Protein AF-A0A242NXP3-F1 (afdb_monomer_lite)

Radius of gyration: 11.51 Å; chains: 1; bounding box: 28×19×31 Å

InterPro domains:
  IPR008727 PAAR motif [PF05488] (1-42)

Structure (mmCIF, N/CA/C/O backbone):
data_AF-A0A242NXP3-F1
#
_entry.id   AF-A0A242NXP3-F1
#
loop_
_atom_site.group_PDB
_atom_site.id
_atom_site.type_symbol
_atom_site.label_atom_id
_atom_site.label_alt_id
_atom_site.label_comp_id
_atom_site.label_asym_id
_atom_site.label_entity_id
_atom_site.label_seq_id
_atom_site.pdbx_PDB_ins_code
_atom_site.Cartn_x
_atom_site.Cartn_y
_atom_site.Cartn_z
_atom_site.occupancy
_atom_site.B_iso_or_equiv
_atom_site.auth_seq_id
_atom_site.auth_comp_id
_atom_site.auth_asym_id
_atom_site.auth_atom_id
_atom_site.pdbx_PDB_model_num
ATOM 1 N N . MET A 1 1 ? 0.458 -7.060 2.058 1.00 91.12 1 MET A N 1
ATOM 2 C CA . MET A 1 1 ? -0.634 -6.552 2.923 1.00 91.12 1 MET A CA 1
ATOM 3 C C . MET A 1 1 ? -0.106 -5.367 3.711 1.00 91.12 1 MET A C 1
ATOM 5 O O . MET A 1 1 ? 1.107 -5.272 3.842 1.00 91.12 1 MET A O 1
ATOM 9 N N . VAL A 1 2 ? -0.973 -4.487 4.214 1.00 95.44 2 VAL A N 1
ATOM 10 C CA . VAL A 1 2 ? -0.576 -3.245 4.901 1.00 95.44 2 VAL A CA 1
ATOM 11 C C . VAL A 1 2 ? -1.459 -2.992 6.117 1.00 95.44 2 VAL A C 1
ATOM 13 O O . VAL A 1 2 ? -2.660 -3.264 6.079 1.00 95.44 2 VAL A O 1
ATOM 16 N N . LEU A 1 3 ? -0.857 -2.483 7.193 1.00 97.00 3 LEU A N 1
ATOM 17 C CA . LEU A 1 3 ? -1.560 -2.070 8.405 1.00 97.00 3 LEU A CA 1
ATOM 18 C C . LEU A 1 3 ? -2.313 -0.758 8.153 1.00 97.00 3 LEU A C 1
ATOM 20 O O . LEU A 1 3 ? -1.711 0.251 7.798 1.00 97.00 3 LEU A O 1
ATOM 24 N N . CYS A 1 4 ? -3.623 -0.756 8.386 1.00 97.50 4 CYS A N 1
ATOM 25 C CA . CYS A 1 4 ? -4.426 0.459 8.395 1.00 97.50 4 CYS A CA 1
ATOM 26 C C . CYS A 1 4 ? -4.597 0.953 9.844 1.00 97.50 4 CYS A C 1
ATOM 28 O O . CYS A 1 4 ? -5.242 0.259 10.637 1.00 97.50 4 CYS A O 1
ATOM 30 N N . PRO A 1 5 ? -4.084 2.143 10.211 1.00 95.56 5 PRO A N 1
ATOM 31 C CA . PRO A 1 5 ? -4.178 2.652 11.581 1.00 95.56 5 PRO A CA 1
ATOM 32 C C . PRO A 1 5 ? -5.616 3.006 11.993 1.00 95.56 5 PRO A C 1
ATOM 34 O O . PRO A 1 5 ? -5.952 2.915 13.171 1.00 95.56 5 PRO A O 1
ATOM 37 N N . LEU A 1 6 ? -6.481 3.354 11.032 1.00 96.44 6 LEU A N 1
ATOM 38 C CA . LEU A 1 6 ? -7.892 3.658 11.286 1.00 96.44 6 LEU A CA 1
ATOM 39 C C . LEU A 1 6 ? -8.698 2.389 11.603 1.00 96.44 6 LEU A C 1
ATOM 41 O O . LEU A 1 6 ? -9.429 2.346 12.588 1.00 96.44 6 LEU A O 1
ATOM 45 N N . CYS A 1 7 ? -8.533 1.340 10.791 1.00 97.69 7 CYS A N 1
ATOM 46 C CA . CYS A 1 7 ? -9.227 0.062 10.972 1.00 97.69 7 CYS A CA 1
ATOM 47 C C . CYS A 1 7 ? -8.582 -0.836 12.038 1.00 97.69 7 CYS A C 1
ATOM 49 O O . CYS A 1 7 ? -9.197 -1.813 12.452 1.00 97.69 7 CYS A O 1
ATOM 51 N N . LYS A 1 8 ? -7.343 -0.532 12.455 1.00 97.56 8 LYS A N 1
ATOM 52 C CA . LYS A 1 8 ? -6.533 -1.328 13.394 1.00 97.56 8 LYS A CA 1
ATOM 53 C C . LYS A 1 8 ? -6.328 -2.778 12.932 1.00 97.56 8 LYS A C 1
ATOM 55 O O . LYS A 1 8 ? -6.382 -3.707 13.732 1.00 97.56 8 LYS A O 1
ATOM 60 N N . GLY A 1 9 ? -6.092 -2.971 11.634 1.00 97.62 9 GLY A N 1
ATOM 61 C CA . GLY A 1 9 ? -5.936 -4.295 11.029 1.00 97.62 9 GLY A CA 1
ATOM 62 C C . GLY A 1 9 ? -5.092 -4.279 9.761 1.00 97.62 9 GLY A C 1
ATOM 63 O O . GLY A 1 9 ? -4.785 -3.217 9.216 1.00 97.62 9 GLY A O 1
ATOM 64 N N . THR A 1 10 ? -4.726 -5.469 9.293 1.00 98.12 10 THR A N 1
ATOM 65 C CA . THR A 1 10 ? -3.896 -5.669 8.102 1.00 98.12 10 THR A CA 1
ATOM 66 C C . THR A 1 10 ? -4.765 -6.079 6.920 1.00 98.12 10 THR A C 1
ATOM 68 O O . THR A 1 10 ? -5.501 -7.058 7.004 1.00 98.12 10 THR A O 1
ATOM 71 N N . PHE A 1 11 ? -4.662 -5.349 5.810 1.00 98.12 11 PHE A N 1
ATOM 72 C CA . PHE A 1 11 ? -5.509 -5.546 4.634 1.00 98.12 11 PHE A CA 1
ATOM 73 C C . PHE A 1 11 ? -4.665 -5.764 3.370 1.00 98.12 11 PHE A C 1
ATOM 75 O O . PHE A 1 11 ? -3.563 -5.210 3.251 1.00 98.12 11 PHE A O 1
ATOM 82 N N . PRO A 1 12 ? -5.130 -6.581 2.409 1.00 97.38 12 PRO A N 1
ATOM 83 C CA . PRO A 1 12 ? -4.486 -6.677 1.106 1.00 97.38 12 PRO A CA 1
ATOM 84 C C . PRO A 1 12 ? -4.666 -5.379 0.306 1.00 97.38 12 PRO A C 1
ATOM 86 O O . PRO A 1 12 ? -5.643 -4.648 0.483 1.00 97.38 12 PRO A O 1
ATOM 89 N N . ILE A 1 13 ? -3.702 -5.109 -0.573 1.00 97.31 13 ILE A N 1
ATOM 90 C CA . ILE A 1 13 ? -3.804 -4.081 -1.614 1.00 97.31 13 ILE A CA 1
ATOM 91 C C . ILE A 1 13 ? -4.535 -4.734 -2.790 1.00 97.31 13 ILE A C 1
ATOM 93 O O . ILE A 1 13 ? -4.226 -5.881 -3.116 1.00 97.31 13 ILE A O 1
ATOM 97 N N . VAL A 1 14 ? -5.531 -4.056 -3.359 1.00 97.19 14 VAL A N 1
ATOM 98 C CA . VAL A 1 14 ? -6.443 -4.631 -4.371 1.00 97.19 14 VAL A CA 1
ATOM 99 C C . VAL A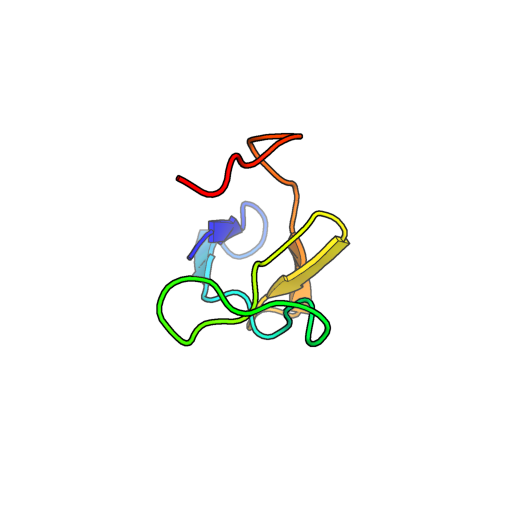 1 14 ? -6.261 -4.031 -5.766 1.00 97.19 14 VAL A C 1
ATOM 101 O O . VAL A 1 14 ? -6.934 -4.447 -6.701 1.00 97.19 14 VAL A O 1
ATOM 104 N N . GLU A 1 15 ? -5.344 -3.078 -5.909 1.00 96.31 15 GLU A N 1
ATOM 105 C CA . GLU A 1 15 ? -4.949 -2.466 -7.179 1.00 96.31 15 GLU A CA 1
ATOM 106 C C . GLU A 1 15 ? -3.463 -2.760 -7.463 1.00 96.31 15 GLU A C 1
ATOM 108 O O . GLU A 1 15 ? -2.700 -3.091 -6.550 1.00 96.31 15 GLU A O 1
ATOM 113 N N . GLY A 1 16 ? -3.052 -2.645 -8.727 1.00 94.31 16 GLY A N 1
ATOM 114 C CA . GLY A 1 16 ? -1.676 -2.867 -9.174 1.00 94.31 16 GLY A CA 1
ATOM 115 C C . GLY A 1 16 ? -1.416 -2.238 -10.544 1.00 94.31 16 GLY A C 1
ATOM 116 O O . GLY A 1 16 ? -2.352 -1.923 -11.276 1.00 94.31 16 GLY A O 1
ATOM 117 N N . VAL A 1 17 ? -0.145 -2.010 -10.878 1.00 94.75 17 VAL A N 1
ATOM 118 C CA . VAL A 1 17 ? 0.269 -1.448 -12.171 1.00 94.75 17 VAL A CA 1
ATOM 119 C C . VAL A 1 17 ? 0.276 -2.555 -13.225 1.00 94.75 17 VAL A C 1
ATOM 121 O O . VAL A 1 17 ? 1.134 -3.429 -13.194 1.00 94.75 17 VAL A O 1
ATOM 124 N N . GLU A 1 18 ? -0.654 -2.508 -14.178 1.00 94.19 18 GLU A N 1
ATOM 125 C CA . GLU A 1 18 ? -0.813 -3.564 -15.193 1.00 94.19 18 GLU A CA 1
ATOM 126 C C . GLU A 1 18 ? 0.248 -3.544 -16.305 1.00 94.19 18 GLU A C 1
ATOM 128 O O . GLU A 1 18 ? 0.416 -4.532 -17.016 1.00 94.19 18 GLU A O 1
ATOM 133 N N . SER A 1 19 ? 0.998 -2.446 -16.457 1.00 93.12 19 SER A N 1
ATOM 134 C CA . SER A 1 19 ? 2.023 -2.319 -17.504 1.00 93.12 19 SER A CA 1
ATOM 135 C C . SER A 1 19 ? 3.262 -3.188 -17.272 1.00 93.12 19 SER A C 1
ATOM 137 O O . SER A 1 19 ? 4.076 -3.341 -18.180 1.00 93.12 19 SER A O 1
ATOM 139 N N . THR A 1 20 ? 3.426 -3.754 -16.074 1.00 89.31 20 THR A N 1
ATOM 140 C CA . THR A 1 20 ? 4.530 -4.654 -15.744 1.00 89.31 20 THR A CA 1
ATOM 141 C C . THR A 1 20 ? 4.087 -5.705 -14.737 1.00 89.31 20 THR A C 1
ATOM 143 O O . THR A 1 20 ? 3.259 -5.442 -13.869 1.00 89.31 20 THR A O 1
ATOM 146 N N . SER A 1 21 ? 4.660 -6.901 -14.822 1.00 91.44 21 SER A N 1
ATOM 147 C CA . SER A 1 21 ? 4.427 -7.962 -13.847 1.00 91.44 21 SER A CA 1
ATOM 148 C C . SER A 1 21 ? 5.744 -8.417 -13.242 1.00 91.44 21 SER A C 1
ATOM 150 O O . SER A 1 21 ? 6.691 -8.714 -13.965 1.00 91.44 21 SER A O 1
ATOM 152 N N . VAL A 1 22 ? 5.769 -8.551 -11.923 1.00 89.69 22 VAL A N 1
ATOM 153 C CA . VAL A 1 22 ? 6.907 -9.046 -11.154 1.00 89.69 22 VAL A CA 1
ATOM 154 C C . VAL A 1 22 ? 6.489 -10.362 -10.525 1.00 89.69 22 VAL A C 1
ATOM 156 O O . VAL A 1 22 ? 5.537 -10.407 -9.747 1.00 89.69 22 VAL A O 1
ATOM 159 N N . HIS A 1 23 ? 7.142 -11.457 -10.917 1.00 88.50 23 HIS A N 1
ATOM 160 C CA . HIS A 1 23 ? 6.752 -12.816 -10.515 1.00 88.50 23 HIS A CA 1
ATOM 161 C C . HIS A 1 23 ? 5.250 -13.107 -10.726 1.00 88.50 23 HIS A C 1
ATOM 163 O O . HIS A 1 23 ? 4.587 -13.695 -9.871 1.00 88.50 23 HIS A O 1
ATOM 169 N N . GLY A 1 24 ? 4.690 -12.644 -11.851 1.00 90.25 24 GLY A N 1
ATOM 170 C CA . GLY A 1 24 ? 3.274 -12.835 -12.187 1.00 90.25 24 GLY A CA 1
ATOM 171 C C . GLY A 1 24 ? 2.293 -11.991 -11.365 1.00 90.25 24 GLY A C 1
ATOM 172 O O . GLY A 1 24 ? 1.099 -12.281 -11.369 1.00 90.25 24 GLY A O 1
ATOM 173 N N . LYS A 1 25 ? 2.767 -10.961 -10.651 1.00 90.50 25 LYS A N 1
ATOM 174 C CA . LYS A 1 25 ? 1.928 -10.018 -9.900 1.00 90.50 25 LYS A CA 1
ATOM 175 C C . LYS A 1 25 ? 2.160 -8.592 -10.367 1.00 90.50 25 LYS A C 1
ATOM 177 O O . LYS A 1 25 ? 3.293 -8.198 -10.630 1.00 90.50 25 LYS A O 1
ATOM 182 N N . TYR A 1 26 ? 1.093 -7.808 -10.416 1.00 94.25 26 TYR A N 1
ATOM 183 C CA . TYR A 1 26 ? 1.187 -6.381 -10.690 1.00 94.25 26 TYR A CA 1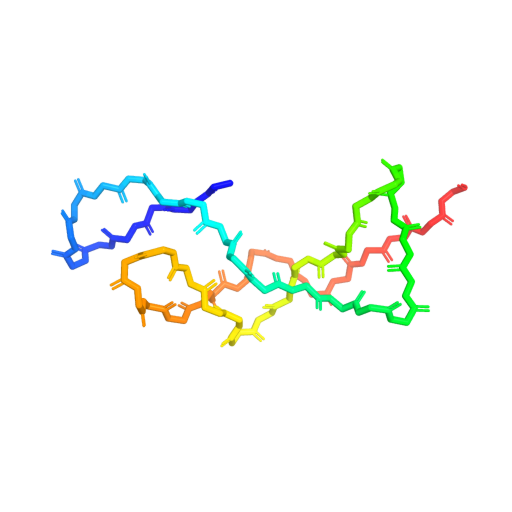
ATOM 184 C C . TYR A 1 26 ? 1.738 -5.646 -9.460 1.00 94.25 26 TYR A C 1
ATOM 186 O O . TYR A 1 26 ? 1.205 -5.836 -8.360 1.00 94.25 26 TYR A O 1
ATOM 194 N N . PRO A 1 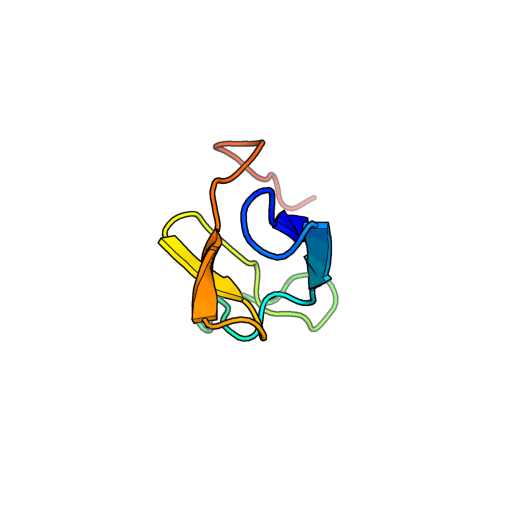27 ? 2.804 -4.837 -9.600 1.00 93.12 27 PRO A N 1
ATOM 195 C CA . PRO A 1 27 ? 3.345 -4.062 -8.492 1.00 93.12 27 PRO A CA 1
ATOM 196 C C . PRO A 1 27 ? 2.313 -3.099 -7.915 1.00 93.12 27 PRO A C 1
ATOM 198 O O . PRO A 1 27 ? 1.599 -2.421 -8.653 1.00 93.12 27 PRO A O 1
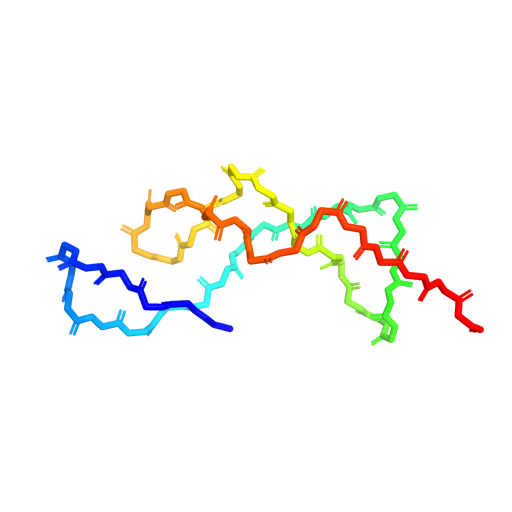ATOM 201 N N . ALA A 1 28 ? 2.276 -3.008 -6.589 1.00 94.62 28 ALA A N 1
ATOM 202 C CA . ALA A 1 28 ? 1.506 -1.992 -5.890 1.00 94.62 28 ALA A CA 1
ATOM 203 C C . ALA A 1 28 ? 2.358 -0.734 -5.667 1.00 94.62 28 ALA A C 1
ATOM 205 O O . ALA A 1 28 ? 3.517 -0.840 -5.265 1.00 94.62 28 ALA A O 1
ATOM 206 N N . VAL A 1 29 ? 1.772 0.444 -5.879 1.00 95.12 29 VAL A N 1
ATOM 207 C CA . VAL A 1 29 ? 2.425 1.752 -5.713 1.00 95.12 29 VAL A CA 1
ATOM 208 C C . VAL A 1 29 ? 1.581 2.690 -4.852 1.00 95.12 29 VAL A C 1
ATOM 210 O O . VAL A 1 29 ? 0.418 2.414 -4.553 1.00 95.12 29 VAL A O 1
ATOM 213 N N . GLU A 1 30 ? 2.177 3.802 -4.428 1.00 96.50 30 GLU A N 1
ATOM 214 C CA . GLU A 1 30 ? 1.514 4.809 -3.602 1.00 96.50 30 GLU A CA 1
ATOM 215 C C . GLU A 1 30 ? 0.157 5.256 -4.172 1.00 96.50 30 GLU A C 1
ATOM 217 O O . GLU A 1 30 ? -0.028 5.403 -5.379 1.00 96.50 30 GLU A O 1
ATOM 222 N N . GLY A 1 31 ? -0.813 5.464 -3.281 1.00 96.75 31 GLY A N 1
ATOM 223 C CA . GLY A 1 31 ? -2.156 5.919 -3.629 1.00 96.75 31 GLY A CA 1
ATOM 224 C C . GLY A 1 31 ? -3.140 4.809 -4.001 1.00 96.75 31 GLY A C 1
ATOM 225 O O . GLY A 1 31 ? -4.345 5.074 -3.999 1.00 96.75 31 GLY A O 1
ATOM 226 N N . MET A 1 32 ? -2.667 3.584 -4.248 1.00 97.25 32 MET A N 1
ATOM 227 C CA . MET A 1 32 ? -3.514 2.433 -4.583 1.00 97.25 32 MET A CA 1
ATOM 228 C C . MET A 1 32 ? -4.421 1.998 -3.434 1.00 97.25 32 MET A C 1
ATOM 230 O O . MET A 1 32 ? -4.067 2.109 -2.262 1.00 97.25 32 MET A O 1
ATOM 234 N N . LYS A 1 33 ? -5.598 1.465 -3.753 1.00 97.94 33 LYS A N 1
ATOM 235 C CA . LYS A 1 33 ? -6.588 1.057 -2.754 1.00 97.94 33 LYS A CA 1
ATOM 236 C C . LYS A 1 33 ? -6.235 -0.253 -2.064 1.00 97.94 33 LYS A C 1
ATOM 238 O O . LYS A 1 33 ? -5.787 -1.228 -2.670 1.00 97.94 33 LYS A O 1
ATOM 243 N N . THR A 1 34 ? -6.540 -0.294 -0.775 1.00 98.00 34 THR A N 1
ATOM 244 C CA . THR A 1 34 ? -6.596 -1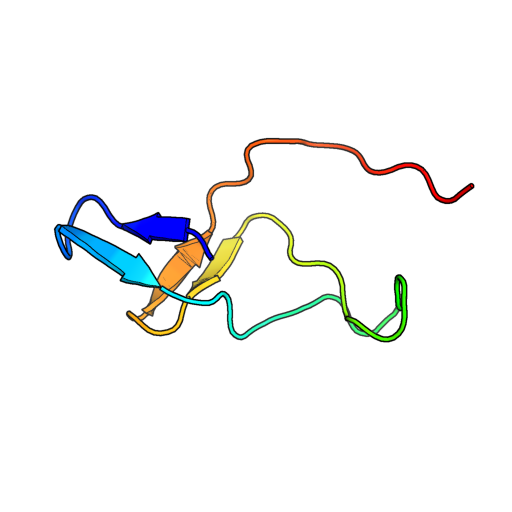.514 0.030 1.00 98.00 34 THR A CA 1
ATOM 245 C C . THR A 1 34 ? -8.030 -2.023 0.150 1.00 98.00 34 THR A C 1
ATOM 247 O O . THR A 1 34 ? -8.991 -1.298 -0.111 1.00 98.00 34 THR A O 1
ATOM 250 N N . ALA A 1 35 ? -8.198 -3.272 0.589 1.00 98.25 35 ALA A N 1
ATOM 251 C CA . ALA A 1 35 ? -9.520 -3.881 0.753 1.00 98.25 35 ALA A CA 1
ATOM 252 C C . ALA A 1 35 ? -10.418 -3.176 1.789 1.00 98.25 35 ALA A C 1
ATOM 254 O O . ALA A 1 35 ? -11.633 -3.334 1.733 1.00 98.25 35 ALA A O 1
ATOM 255 N N . CYS A 1 36 ? -9.856 -2.385 2.713 1.00 97.88 36 CYS A N 1
ATOM 256 C CA . CYS A 1 36 ? -10.649 -1.548 3.621 1.00 97.88 36 CYS A CA 1
ATOM 257 C C . CYS A 1 36 ? -11.010 -0.170 3.030 1.00 97.88 36 CYS A C 1
ATOM 259 O O . CYS A 1 36 ? -11.611 0.648 3.719 1.00 97.88 36 CYS A O 1
ATOM 261 N N . GLY A 1 37 ? -10.637 0.104 1.774 1.00 97.19 37 GLY A N 1
ATOM 262 C CA . GLY A 1 37 ? -10.908 1.362 1.072 1.00 97.19 37 GLY A CA 1
ATOM 263 C C . GLY A 1 37 ? -9.887 2.476 1.324 1.00 97.19 37 GLY A C 1
ATOM 264 O O . GLY A 1 37 ? -10.014 3.554 0.745 1.00 97.19 37 GLY A O 1
ATOM 265 N N . ALA A 1 38 ? -8.866 2.238 2.154 1.00 97.62 38 ALA A N 1
ATOM 266 C CA . ALA A 1 38 ? -7.789 3.199 2.382 1.00 97.62 38 ALA A CA 1
ATOM 267 C C . ALA A 1 38 ? -6.824 3.258 1.187 1.00 97.62 38 ALA A C 1
ATOM 269 O O . ALA A 1 38 ? -6.697 2.296 0.428 1.00 97.62 38 ALA A O 1
ATOM 270 N N . LYS A 1 39 ? -6.107 4.377 1.049 1.00 97.69 39 LYS A N 1
ATOM 271 C CA . LYS A 1 39 ? -5.003 4.509 0.090 1.00 97.69 39 LYS A CA 1
ATOM 272 C C . LYS A 1 39 ? -3.696 4.013 0.701 1.00 97.69 39 LYS A C 1
ATOM 274 O O . LYS A 1 39 ? -3.416 4.272 1.870 1.00 97.69 39 LYS A O 1
ATOM 279 N N . LEU A 1 40 ? -2.909 3.315 -0.106 1.00 97.19 40 LEU A N 1
ATOM 280 C CA . LEU A 1 40 ? -1.580 2.835 0.223 1.00 97.19 40 LEU A CA 1
ATOM 281 C C . LEU A 1 40 ? -0.619 4.013 0.391 1.00 97.19 40 LEU A C 1
ATOM 283 O O . LEU A 1 40 ? -0.549 4.880 -0.476 1.00 97.19 40 LEU A O 1
ATOM 287 N N . ILE A 1 41 ? 0.147 3.989 1.478 1.00 96.00 41 ILE A N 1
ATOM 288 C CA . ILE A 1 41 ? 1.332 4.824 1.686 1.00 96.00 41 ILE A CA 1
ATOM 289 C C . ILE A 1 41 ? 2.525 3.892 1.484 1.00 96.00 41 ILE A C 1
ATOM 291 O O . ILE A 1 41 ? 2.639 2.896 2.205 1.00 96.00 41 ILE A O 1
ATOM 295 N N . ALA A 1 42 ? 3.347 4.140 0.465 1.00 93.81 42 ALA A N 1
ATOM 296 C CA . ALA A 1 42 ? 4.426 3.221 0.127 1.00 93.81 42 ALA A CA 1
ATOM 297 C C . ALA A 1 42 ? 5.610 3.401 1.090 1.00 93.81 42 ALA A C 1
ATOM 299 O O . ALA A 1 42 ? 5.977 4.516 1.446 1.00 93.81 42 ALA A O 1
ATOM 300 N N . SER A 1 43 ? 6.229 2.297 1.514 1.00 91.44 43 SER A N 1
ATOM 301 C CA . SER A 1 43 ? 7.454 2.334 2.329 1.00 91.44 43 SER A CA 1
ATOM 302 C C . SER A 1 43 ? 8.727 2.526 1.503 1.00 91.44 43 SER A C 1
ATOM 304 O O . SER A 1 43 ? 9.779 2.808 2.067 1.00 91.44 43 SER A O 1
ATOM 306 N N . GLN A 1 44 ? 8.638 2.359 0.182 1.00 90.38 44 GLN A N 1
ATOM 307 C CA . GLN A 1 44 ? 9.744 2.514 -0.755 1.00 90.38 44 GLN A CA 1
ATOM 308 C C . GLN A 1 44 ? 9.303 3.307 -1.987 1.00 90.38 44 GLN A C 1
ATOM 310 O O . GLN A 1 44 ? 8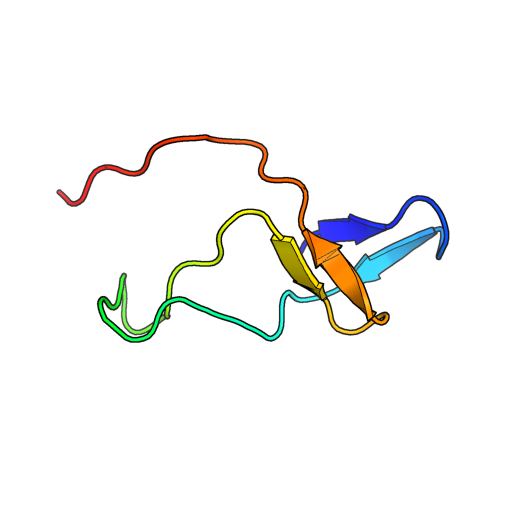.134 3.264 -2.368 1.00 90.38 44 GLN A O 1
ATOM 315 N N . THR A 1 45 ? 10.255 3.993 -2.617 1.00 90.50 45 THR A N 1
ATOM 316 C CA . THR A 1 45 ? 10.033 4.833 -3.806 1.00 90.50 45 THR A CA 1
ATOM 317 C C . THR A 1 45 ? 10.527 4.193 -5.099 1.00 90.50 45 THR A C 1
ATOM 319 O O . THR A 1 45 ? 10.186 4.662 -6.180 1.00 90.50 45 THR A O 1
ATOM 322 N N . GLU A 1 46 ? 11.316 3.124 -5.004 1.00 88.62 46 GLU A N 1
ATOM 323 C CA . GLU A 1 46 ? 11.965 2.479 -6.142 1.00 88.62 46 GLU A CA 1
ATOM 324 C C . GLU A 1 46 ? 11.949 0.957 -5.985 1.00 88.62 46 GLU A C 1
ATOM 326 O O . GLU A 1 46 ? 11.944 0.422 -4.873 1.00 88.62 46 GLU A O 1
ATOM 331 N N . TYR A 1 47 ? 11.943 0.261 -7.120 1.00 84.19 47 TYR A N 1
ATOM 332 C CA . TYR A 1 47 ? 12.073 -1.187 -7.203 1.00 84.19 47 TYR A CA 1
ATOM 333 C C . TYR A 1 47 ? 12.932 -1.535 -8.422 1.00 84.19 47 TYR A C 1
ATOM 335 O O . TYR A 1 47 ? 12.678 -1.026 -9.513 1.00 84.19 47 TYR A O 1
ATOM 343 N N . GLN A 1 48 ? 13.950 -2.374 -8.229 1.00 83.12 48 GLN A N 1
ATOM 344 C CA . GLN A 1 48 ? 14.865 -2.809 -9.284 1.00 83.12 48 GLN A CA 1
ATOM 345 C C . GLN A 1 48 ? 14.464 -4.211 -9.755 1.00 83.12 48 GLN A C 1
ATOM 347 O O . GLN A 1 48 ? 14.227 -5.095 -8.931 1.00 83.12 48 GLN A O 1
ATOM 352 N N . LEU A 1 49 ? 14.359 -4.391 -11.073 1.00 76.88 49 LEU A N 1
ATOM 353 C CA . LEU A 1 49 ? 14.141 -5.691 -11.710 1.00 76.88 49 LEU A CA 1
ATOM 354 C C . LEU A 1 49 ? 15.517 -6.298 -12.006 1.00 76.88 49 LEU A C 1
ATOM 356 O O . LEU A 1 49 ? 16.256 -5.729 -12.808 1.00 76.88 49 LEU A O 1
ATOM 360 N N . GLU A 1 50 ? 15.856 -7.399 -11.338 1.00 73.00 50 GLU A N 1
ATOM 361 C CA . GLU A 1 50 ? 17.047 -8.214 -11.633 1.00 73.00 50 GLU A CA 1
ATOM 362 C C . GLU A 1 50 ? 16.762 -9.252 -12.726 1.00 73.00 50 GLU A C 1
ATOM 364 O O . GLU A 1 50 ? 15.636 -9.809 -12.742 1.00 73.00 50 GLU A O 1
#

pLDDT: mean 93.67, std 5.3, range [73.0, 98.25]

Sequence (50 aa):
MVLCPLCKGTFPIVEGVESTSVHGKYPAVEGMKTACGAKLIASQTEYQLE

Secondary structure (DSSP, 8-state):
-EEETTTTEEE-B----TT--BTTBPPP-TTPBBTTSPBP--S-S-----

Organism: NCBI:txid1970738

Foldseek 3Di:
DDQDPVVRDDFAFDDADPVDDDVNHGDDDFQGATPVGDTDDDPDDDDDDD